Protein AF-A0A255T7F5-F1 (afdb_monomer)

Mean predicted aligned error: 4.37 Å

Structure (mmCIF, N/CA/C/O backbone):
data_AF-A0A255T7F5-F1
#
_entry.id   AF-A0A255T7F5-F1
#
loop_
_atom_site.group_PDB
_atom_site.id
_atom_site.type_symbol
_atom_site.label_atom_id
_atom_site.label_alt_id
_atom_site.label_comp_id
_atom_site.label_asym_id
_atom_site.label_entity_id
_atom_site.label_seq_id
_atom_site.pdbx_PDB_ins_code
_atom_site.Cartn_x
_atom_site.Cartn_y
_atom_site.Cartn_z
_atom_site.occupancy
_atom_site.B_iso_or_equiv
_atom_site.auth_seq_id
_atom_site.auth_comp_id
_atom_site.auth_asym_id
_atom_site.auth_atom_id
_atom_site.pdbx_PDB_model_num
ATOM 1 N N . MET A 1 1 ? -10.885 14.241 16.357 1.00 39.47 1 MET A N 1
ATOM 2 C CA . MET A 1 1 ? -9.468 14.161 15.937 1.00 39.47 1 MET A CA 1
ATOM 3 C C . MET A 1 1 ? -9.300 12.869 15.159 1.00 39.47 1 MET A C 1
ATOM 5 O O . MET A 1 1 ? -9.675 11.836 15.690 1.00 39.47 1 MET A O 1
ATOM 9 N N . SER A 1 2 ? -8.834 12.913 13.907 1.00 51.94 2 SER A N 1
ATOM 10 C CA . SER A 1 2 ? -8.539 11.681 13.161 1.00 51.94 2 SER A CA 1
ATOM 11 C C . SER A 1 2 ? -7.227 11.114 13.691 1.00 51.94 2 SER A C 1
ATOM 13 O O . SER A 1 2 ? -6.173 11.719 13.490 1.00 51.94 2 SER A O 1
ATOM 15 N N . SER A 1 3 ? -7.291 9.998 14.409 1.00 62.94 3 SER A N 1
ATOM 16 C CA . SER A 1 3 ? -6.114 9.275 14.883 1.00 62.94 3 SER A CA 1
ATOM 17 C C . SER A 1 3 ? -5.346 8.768 13.665 1.00 62.94 3 SER A C 1
ATOM 19 O O . SER A 1 3 ? -5.841 7.919 12.927 1.00 62.94 3 SER A O 1
ATOM 21 N N . LYS A 1 4 ? -4.161 9.325 13.401 1.00 77.31 4 LYS A N 1
ATOM 22 C CA . LYS A 1 4 ? -3.274 8.807 12.355 1.00 77.31 4 LYS A CA 1
ATOM 23 C C . LYS A 1 4 ? -2.837 7.401 12.773 1.00 77.31 4 LYS A C 1
ATOM 25 O O . LYS A 1 4 ? -2.143 7.258 13.772 1.00 77.31 4 LYS A O 1
ATOM 30 N N . LYS A 1 5 ? -3.299 6.383 12.044 1.00 85.75 5 LYS A N 1
ATOM 31 C CA . LYS A 1 5 ? -3.092 4.956 12.343 1.00 85.75 5 LYS A CA 1
ATOM 32 C C . LYS A 1 5 ? -1.677 4.454 12.014 1.00 85.75 5 LYS A C 1
ATOM 34 O O . LYS A 1 5 ? -1.206 3.508 12.629 1.00 85.75 5 LYS A O 1
ATOM 39 N N . TYR A 1 6 ? -1.024 5.103 11.057 1.00 91.12 6 TYR A N 1
ATOM 40 C CA . TYR A 1 6 ? 0.301 4.794 10.515 1.00 91.12 6 TYR A CA 1
ATOM 41 C C . TYR A 1 6 ? 1.223 6.022 10.554 1.00 91.12 6 TYR A C 1
ATOM 43 O O . TYR A 1 6 ? 0.774 7.162 10.364 1.00 91.12 6 TYR A O 1
ATOM 51 N N . ASN A 1 7 ? 2.517 5.790 10.732 1.00 91.81 7 ASN A N 1
ATOM 52 C CA . ASN A 1 7 ? 3.579 6.786 10.691 1.00 91.81 7 ASN A CA 1
ATOM 53 C C . ASN A 1 7 ? 4.254 6.823 9.319 1.00 91.81 7 ASN A C 1
ATOM 55 O O . ASN A 1 7 ? 4.189 5.876 8.541 1.00 91.81 7 ASN A O 1
ATOM 59 N N . LYS A 1 8 ? 4.914 7.942 9.005 1.00 92.00 8 LYS A N 1
ATOM 60 C CA . LYS A 1 8 ? 5.709 8.050 7.779 1.00 92.00 8 LYS A CA 1
ATOM 61 C C . LYS A 1 8 ? 6.905 7.100 7.877 1.00 92.00 8 LYS A C 1
ATOM 63 O O . LYS A 1 8 ? 7.666 7.193 8.832 1.00 92.00 8 LYS A O 1
ATOM 68 N N . GLY A 1 9 ? 7.084 6.256 6.868 1.00 92.00 9 GLY A N 1
ATOM 69 C CA . GLY A 1 9 ? 8.111 5.215 6.836 1.00 92.00 9 GLY A CA 1
ATOM 70 C C . GLY A 1 9 ? 7.603 3.823 7.206 1.00 92.00 9 GLY A C 1
ATOM 71 O O . GLY A 1 9 ? 8.287 2.864 6.869 1.00 92.00 9 GLY A O 1
ATOM 72 N N . ASP A 1 10 ? 6.411 3.696 7.802 1.00 94.81 10 ASP A N 1
ATOM 73 C CA . ASP A 1 10 ? 5.815 2.385 8.080 1.00 94.81 10 ASP A CA 1
ATOM 74 C C . ASP A 1 10 ? 5.629 1.608 6.778 1.00 94.81 10 ASP A C 1
ATOM 76 O O . ASP A 1 10 ? 5.107 2.149 5.795 1.00 94.81 10 ASP A O 1
ATOM 80 N N . GLN A 1 11 ? 6.016 0.337 6.777 1.00 95.62 11 GLN A N 1
ATOM 81 C CA . GLN A 1 11 ? 5.758 -0.540 5.648 1.00 95.62 11 GLN A CA 1
ATOM 82 C C . GLN A 1 11 ? 4.303 -1.004 5.703 1.00 95.62 11 GLN A C 1
ATOM 84 O O . GLN A 1 11 ? 3.823 -1.524 6.708 1.00 95.62 11 GLN A O 1
ATOM 89 N N . LEU A 1 12 ? 3.578 -0.782 4.615 1.00 95.06 12 LEU A N 1
ATOM 90 C CA . LEU A 1 12 ? 2.156 -1.045 4.49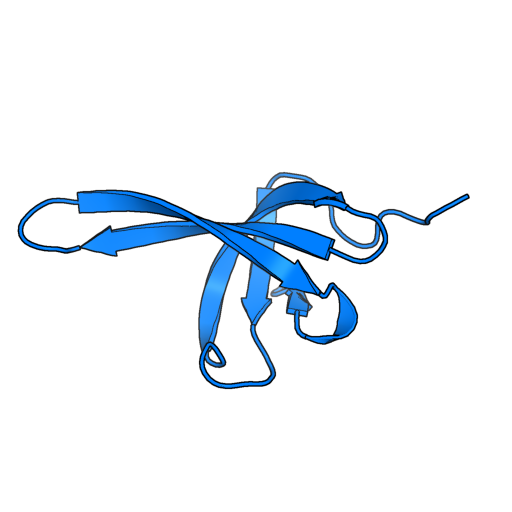5 1.00 95.06 12 LEU A CA 1
ATOM 91 C C . LEU A 1 12 ? 1.894 -2.009 3.338 1.00 95.06 12 LEU A C 1
ATOM 93 O O . LEU A 1 12 ? 2.534 -1.933 2.287 1.00 95.06 12 LEU A O 1
ATOM 97 N N . ILE A 1 13 ? 0.900 -2.874 3.518 1.00 95.12 13 ILE A N 1
ATOM 98 C CA . ILE A 1 13 ? 0.355 -3.740 2.474 1.00 95.12 13 ILE A CA 1
ATOM 99 C C . ILE A 1 13 ? -1.120 -3.427 2.249 1.00 95.12 13 ILE A C 1
ATOM 101 O O . ILE A 1 13 ? -1.896 -3.265 3.195 1.00 95.12 13 ILE A O 1
ATOM 105 N N . VAL A 1 14 ? -1.520 -3.351 0.984 1.00 94.81 14 VAL A N 1
ATOM 106 C CA . VAL A 1 14 ? -2.928 -3.265 0.597 1.00 94.81 14 VAL A CA 1
ATOM 107 C C . VAL A 1 14 ? -3.540 -4.659 0.712 1.00 94.81 14 VAL A C 1
ATOM 109 O O . VAL A 1 14 ? -3.082 -5.598 0.066 1.00 94.81 14 VAL A O 1
ATOM 112 N N . THR A 1 15 ? -4.575 -4.815 1.533 1.00 95.19 15 THR A N 1
ATOM 113 C CA . THR A 1 15 ? -5.161 -6.127 1.860 1.00 95.19 15 THR A CA 1
ATOM 114 C C . THR A 1 15 ? -6.476 -6.410 1.138 1.00 95.19 15 THR A C 1
ATOM 116 O O . THR A 1 15 ? -6.951 -7.543 1.166 1.00 95.19 15 THR A O 1
ATOM 119 N N . LYS A 1 16 ?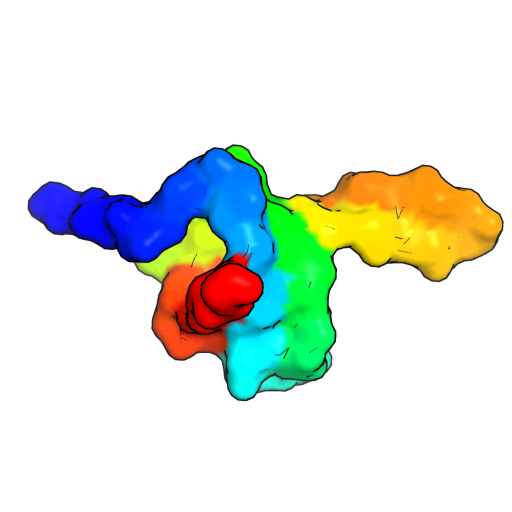 -7.089 -5.404 0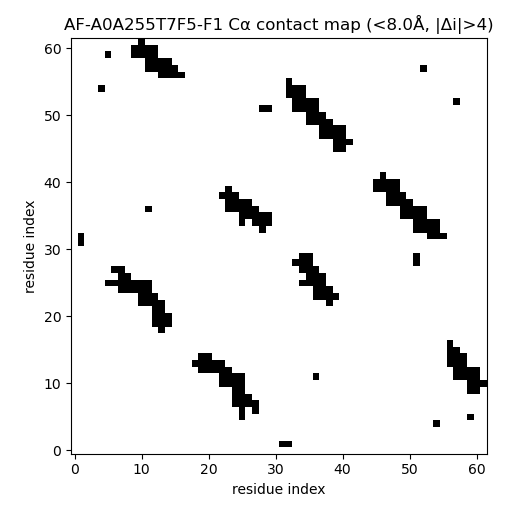.497 1.00 93.31 16 LYS A N 1
ATOM 120 C CA . LYS A 1 16 ? -8.408 -5.523 -0.148 1.00 93.31 16 LYS A CA 1
ATOM 121 C C . LYS A 1 16 ? -8.491 -4.761 -1.472 1.00 93.31 16 LYS A C 1
ATOM 123 O O . LYS A 1 16 ? -7.933 -3.673 -1.603 1.00 93.31 16 LYS A O 1
ATOM 128 N N . GLY A 1 17 ? -9.318 -5.271 -2.387 1.00 90.44 17 GLY A N 1
ATOM 129 C CA . GLY A 1 17 ? -9.609 -4.667 -3.694 1.00 90.44 17 GLY A CA 1
ATOM 130 C C . GLY A 1 17 ? -8.604 -5.054 -4.779 1.00 90.44 17 GLY A C 1
ATOM 131 O O . GLY A 1 17 ? -7.737 -5.891 -4.552 1.00 90.44 17 GLY A O 1
ATOM 132 N N . ASP A 1 18 ? -8.706 -4.412 -5.942 1.00 87.31 18 ASP A N 1
ATOM 133 C CA . ASP A 1 18 ? -7.915 -4.758 -7.140 1.00 87.31 18 ASP A CA 1
ATOM 134 C C . ASP A 1 18 ? -6.405 -4.538 -6.969 1.00 87.31 18 ASP A C 1
ATOM 136 O O . ASP A 1 18 ? -5.594 -5.080 -7.710 1.00 87.31 18 ASP A O 1
ATOM 140 N N . MET A 1 19 ? -6.026 -3.741 -5.970 1.00 86.12 19 MET A N 1
ATOM 141 C CA . MET A 1 19 ? -4.641 -3.433 -5.613 1.00 86.12 19 MET A CA 1
ATOM 142 C C . MET A 1 19 ? -4.123 -4.292 -4.447 1.00 86.12 19 MET A C 1
ATOM 144 O O . MET A 1 19 ? -3.075 -3.981 -3.882 1.00 86.12 19 MET A O 1
ATOM 148 N N . ALA A 1 20 ? -4.856 -5.334 -4.037 1.00 92.19 20 ALA A N 1
ATOM 149 C CA . ALA A 1 20 ? -4.427 -6.216 -2.958 1.00 92.19 20 ALA A CA 1
ATOM 150 C C . ALA A 1 20 ? -3.077 -6.877 -3.285 1.00 92.19 20 ALA A C 1
ATOM 152 O O . ALA A 1 20 ? -2.849 -7.346 -4.396 1.00 92.19 20 ALA A O 1
ATOM 153 N N . GLY A 1 21 ? -2.178 -6.904 -2.301 1.00 91.25 21 GLY A N 1
ATOM 154 C CA . GLY A 1 21 ? -0.813 -7.409 -2.448 1.00 91.25 21 GLY A CA 1
ATOM 155 C C . GLY A 1 21 ? 0.231 -6.340 -2.780 1.00 91.25 21 GLY A C 1
ATOM 156 O O . GLY A 1 21 ? 1.421 -6.627 -2.679 1.00 91.25 21 GLY A O 1
ATOM 157 N N . ILE A 1 22 ? -0.167 -5.103 -3.107 1.00 92.06 22 ILE A N 1
ATOM 158 C CA . ILE A 1 22 ? 0.797 -4.002 -3.254 1.00 92.06 22 ILE A CA 1
ATOM 159 C C . ILE A 1 22 ? 1.410 -3.679 -1.890 1.00 92.06 22 ILE A C 1
ATOM 161 O O 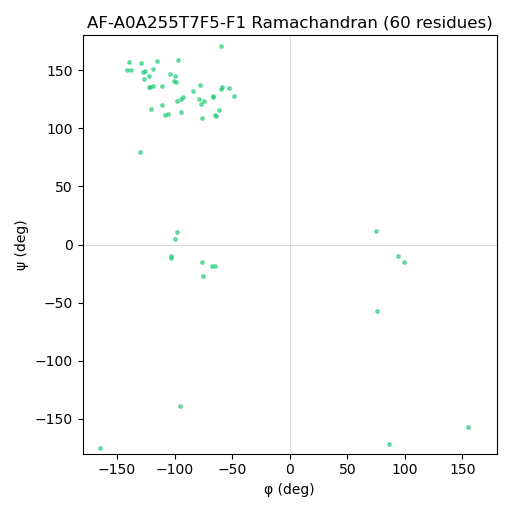. ILE A 1 22 ? 0.696 -3.403 -0.922 1.00 92.06 22 ILE A O 1
ATOM 165 N N . VAL A 1 23 ? 2.741 -3.671 -1.848 1.00 94.00 23 VAL A N 1
ATOM 166 C CA . VAL A 1 23 ? 3.544 -3.299 -0.681 1.00 94.00 23 VAL A CA 1
ATOM 167 C C . VAL A 1 23 ? 4.258 -1.984 -0.961 1.00 94.00 23 VAL A C 1
ATOM 169 O O . VAL A 1 23 ? 4.831 -1.787 -2.032 1.00 94.00 23 VAL A O 1
ATOM 172 N N . GLY A 1 24 ? 4.253 -1.088 0.016 1.00 94.88 24 GLY A N 1
ATOM 173 C CA . GLY A 1 24 ? 4.986 0.166 -0.060 1.00 94.88 24 GLY A CA 1
ATOM 174 C C . GLY A 1 24 ? 5.115 0.828 1.299 1.00 94.88 24 GLY A C 1
ATOM 175 O O . GLY A 1 24 ? 4.693 0.286 2.312 1.00 94.88 24 GLY A O 1
ATOM 176 N N . ASN A 1 25 ? 5.685 2.023 1.322 1.00 95.69 25 ASN A N 1
ATOM 177 C CA . ASN A 1 25 ? 5.898 2.774 2.550 1.00 95.69 25 ASN A CA 1
ATOM 178 C C . ASN A 1 25 ? 4.830 3.852 2.704 1.00 95.69 25 ASN A C 1
ATOM 180 O O . ASN A 1 25 ? 4.480 4.545 1.747 1.00 95.69 25 ASN A O 1
ATOM 184 N N . CYS A 1 26 ? 4.351 4.054 3.924 1.00 94.44 26 CYS A N 1
ATOM 185 C CA . CYS A 1 26 ? 3.528 5.196 4.271 1.00 94.44 26 CYS A CA 1
ATOM 186 C C . CYS A 1 26 ? 4.327 6.484 4.040 1.00 94.44 26 CYS A C 1
ATOM 188 O O . CYS A 1 26 ? 5.335 6.741 4.700 1.00 94.44 26 CYS A O 1
ATOM 190 N N . VAL A 1 27 ? 3.880 7.320 3.108 1.00 94.94 27 VAL A N 1
ATOM 191 C CA . VAL A 1 27 ? 4.509 8.624 2.834 1.00 94.94 27 VAL A CA 1
ATOM 192 C C . VAL A 1 27 ? 3.709 9.789 3.415 1.00 94.94 27 VAL A C 1
ATOM 194 O O . VAL A 1 27 ? 4.206 10.916 3.460 1.00 94.94 27 VAL A O 1
ATOM 197 N N . GLY A 1 28 ? 2.492 9.527 3.899 1.00 93.38 28 GLY A N 1
ATOM 198 C CA . GLY A 1 28 ? 1.624 10.508 4.538 1.00 93.38 28 GLY A CA 1
ATOM 199 C C . GLY A 1 28 ? 0.148 10.135 4.431 1.00 93.38 28 GLY A C 1
ATOM 200 O O . GLY A 1 28 ? -0.202 8.978 4.228 1.00 93.38 28 GLY A O 1
ATOM 201 N N . TYR A 1 29 ? -0.7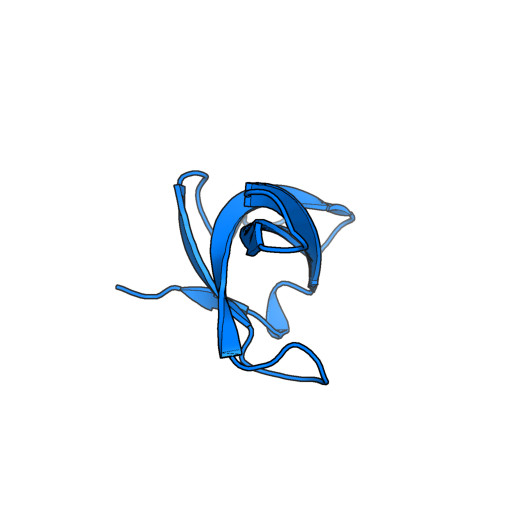19 11.138 4.538 1.00 92.12 29 TYR A N 1
ATOM 202 C CA . TYR A 1 29 ? -2.172 10.982 4.441 1.00 92.12 29 TYR A CA 1
ATOM 203 C C . TYR A 1 29 ? -2.725 11.792 3.269 1.00 92.12 29 TYR A C 1
ATOM 205 O O . TYR A 1 29 ? -2.127 12.788 2.845 1.00 92.12 29 TYR A O 1
ATOM 213 N N . GLY A 1 30 ? -3.834 11.315 2.712 1.00 86.50 30 GLY A N 1
ATOM 214 C CA . GLY A 1 30 ? -4.654 12.055 1.759 1.00 86.50 30 GLY A CA 1
ATOM 215 C C . GLY A 1 30 ? -5.800 12.760 2.477 1.00 86.50 30 GLY A C 1
ATOM 216 O O . GLY A 1 30 ? -5.615 13.292 3.572 1.00 86.50 30 GLY A O 1
ATOM 217 N N . ASP A 1 31 ? -6.980 12.728 1.859 1.00 87.38 31 ASP A N 1
ATOM 218 C CA . ASP A 1 31 ? -8.228 13.137 2.507 1.00 87.38 31 ASP A CA 1
ATOM 219 C C . ASP A 1 31 ? -8.514 12.287 3.757 1.00 87.38 31 ASP A C 1
ATOM 221 O O . ASP A 1 31 ? -7.873 11.263 4.011 1.00 87.38 31 ASP A O 1
ATOM 225 N N . ILE A 1 32 ? -9.522 12.697 4.527 1.00 85.38 32 ILE A N 1
ATOM 226 C CA . ILE A 1 32 ? -9.984 11.989 5.727 1.00 85.38 32 ILE A CA 1
ATOM 227 C C . ILE A 1 32 ? -10.176 10.491 5.428 1.00 85.38 32 ILE A C 1
ATOM 229 O O . ILE A 1 32 ? -10.853 10.125 4.468 1.00 85.38 32 ILE A O 1
ATOM 233 N N . GLY A 1 33 ? -9.564 9.635 6.254 1.00 87.81 33 GLY A N 1
ATOM 234 C CA . GLY A 1 33 ? -9.639 8.174 6.124 1.00 87.81 33 GLY A CA 1
ATOM 235 C C . GLY A 1 33 ? -8.798 7.575 4.992 1.00 87.81 33 GLY A C 1
ATOM 236 O O . GLY A 1 33 ? -8.982 6.411 4.657 1.00 87.81 33 GLY A O 1
ATOM 237 N N . LYS A 1 34 ? -7.888 8.333 4.363 1.00 92.38 34 LYS A N 1
ATOM 238 C CA . LYS A 1 34 ? -7.005 7.815 3.305 1.00 92.38 34 LYS A CA 1
ATOM 239 C C . LYS A 1 34 ? -5.529 7.974 3.663 1.00 92.38 34 LYS A C 1
ATOM 241 O O . LYS A 1 34 ? -5.082 9.045 4.079 1.00 92.38 34 LYS A O 1
ATOM 246 N N . VAL A 1 35 ? -4.748 6.929 3.416 1.00 93.62 35 VAL A N 1
ATOM 247 C CA . VAL A 1 35 ? -3.288 6.904 3.555 1.00 93.62 35 VAL A CA 1
ATOM 248 C C . VAL A 1 35 ? -2.620 6.966 2.181 1.00 93.62 35 VAL A C 1
ATOM 250 O O . VAL A 1 35 ? -3.153 6.464 1.190 1.00 93.62 35 VAL A O 1
ATOM 253 N N . LYS A 1 36 ? -1.452 7.606 2.107 1.00 95.06 36 LYS A N 1
ATOM 254 C CA . LYS A 1 36 ? -0.608 7.623 0.911 1.00 95.06 36 LYS A CA 1
ATOM 255 C C . LYS A 1 36 ? 0.492 6.581 1.043 1.00 95.06 36 LYS A C 1
ATOM 257 O O . LYS A 1 36 ? 1.290 6.649 1.978 1.00 95.06 36 LYS A O 1
ATOM 262 N N . ILE A 1 37 ? 0.557 5.667 0.084 1.00 94.31 37 ILE A N 1
ATOM 263 C CA . ILE A 1 37 ? 1.559 4.605 0.003 1.00 94.31 37 ILE A CA 1
ATOM 264 C C . ILE A 1 37 ? 2.474 4.903 -1.180 1.00 94.31 37 ILE A C 1
ATOM 266 O O . ILE A 1 37 ? 2.011 4.996 -2.315 1.00 94.31 37 ILE A O 1
ATOM 270 N N . GLY A 1 38 ? 3.764 5.072 -0.910 1.00 94.69 38 GLY A N 1
ATOM 271 C CA . GLY A 1 38 ? 4.806 5.159 -1.924 1.00 94.69 38 GLY A CA 1
ATOM 272 C C . GLY A 1 38 ? 5.406 3.783 -2.186 1.00 94.69 38 GLY A C 1
ATOM 273 O O . GLY A 1 38 ? 5.845 3.120 -1.249 1.00 94.69 38 GLY A O 1
ATOM 274 N N . PHE A 1 39 ? 5.455 3.354 -3.439 1.00 92.12 39 PHE A N 1
ATOM 275 C CA . PHE A 1 39 ? 6.077 2.093 -3.84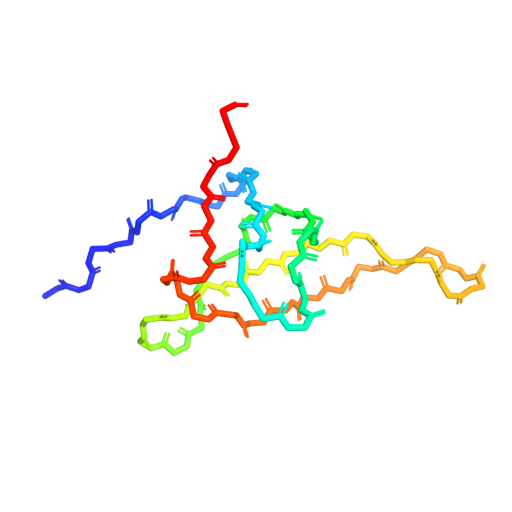3 1.00 92.12 39 PHE A CA 1
ATOM 276 C C . PHE A 1 39 ? 6.852 2.293 -5.142 1.00 92.12 39 PHE A C 1
ATOM 278 O O . PHE A 1 39 ? 6.618 3.242 -5.896 1.00 92.12 39 PHE A O 1
ATOM 285 N N . ARG A 1 40 ? 7.822 1.410 -5.371 1.00 91.19 40 ARG A N 1
ATOM 286 C CA . ARG A 1 40 ? 8.603 1.408 -6.605 1.00 91.19 40 ARG A CA 1
ATOM 287 C C . ARG A 1 40 ? 7.837 0.641 -7.667 1.00 91.19 40 ARG A C 1
ATOM 289 O O . ARG A 1 40 ? 7.358 -0.461 -7.407 1.00 91.19 40 ARG A O 1
ATOM 296 N N . LEU A 1 41 ? 7.733 1.233 -8.845 1.00 87.25 41 LEU A N 1
ATOM 297 C CA . LEU A 1 41 ? 7.130 0.623 -10.016 1.00 87.25 41 LEU A CA 1
ATOM 298 C C . LEU A 1 41 ? 8.169 0.619 -11.138 1.00 87.25 41 LEU A C 1
ATOM 300 O O . LEU A 1 41 ? 8.858 1.613 -11.346 1.00 87.25 41 LEU A O 1
ATOM 304 N N . VAL A 1 42 ? 8.283 -0.498 -11.851 1.00 86.00 42 VAL A N 1
ATOM 305 C CA . VAL A 1 42 ? 9.177 -0.621 -13.006 1.00 86.00 42 VAL A CA 1
ATOM 306 C C . VAL A 1 42 ? 8.318 -0.662 -14.262 1.00 86.00 42 VAL A C 1
ATOM 308 O O . VAL A 1 42 ? 7.584 -1.625 -14.479 1.00 86.00 42 VAL A O 1
ATOM 311 N N . VAL A 1 43 ? 8.393 0.391 -15.077 1.00 82.00 43 VAL A N 1
ATOM 312 C CA . VAL A 1 43 ? 7.720 0.474 -16.385 1.00 82.00 43 VAL A CA 1
ATOM 313 C C . VAL A 1 43 ? 8.755 0.915 -17.411 1.00 82.00 43 VAL A C 1
ATOM 315 O O . VAL A 1 43 ? 8.867 2.094 -17.732 1.00 82.00 43 VAL A O 1
ATOM 318 N N . GLY A 1 44 ? 9.579 -0.030 -17.864 1.00 89.25 44 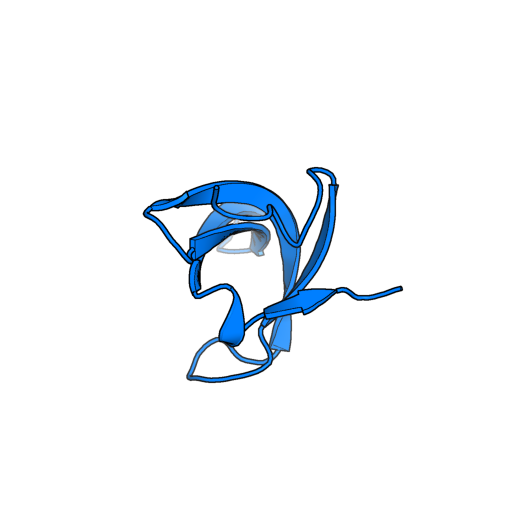GLY A N 1
ATOM 319 C CA . GLY A 1 44 ? 10.798 0.272 -18.623 1.00 89.25 44 GLY A CA 1
ATOM 320 C C . GLY A 1 44 ? 11.915 0.791 -17.714 1.00 89.25 44 GLY A C 1
ATOM 321 O O . GLY A 1 44 ? 12.947 0.138 -17.608 1.00 89.25 44 GLY A O 1
ATOM 322 N N . ASP A 1 45 ? 11.648 1.877 -16.984 1.00 86.44 45 ASP A N 1
ATOM 323 C CA . ASP A 1 45 ? 12.526 2.475 -15.973 1.00 86.44 45 ASP A CA 1
ATOM 324 C C . ASP A 1 45 ? 11.910 2.395 -14.560 1.00 86.44 45 ASP A C 1
ATOM 326 O O . ASP A 1 45 ? 10.692 2.253 -14.400 1.00 86.44 45 ASP A O 1
ATOM 330 N N . GLU A 1 46 ? 12.7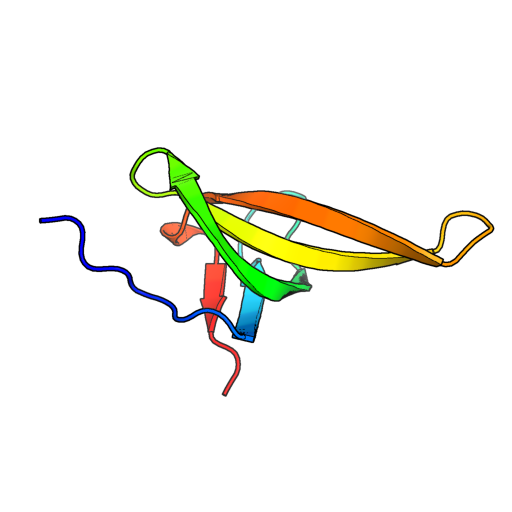49 2.473 -13.517 1.00 87.06 46 GLU A N 1
ATOM 331 C CA . GLU A 1 46 ? 12.293 2.526 -12.118 1.00 87.06 46 GLU A CA 1
ATOM 332 C C . GLU A 1 46 ? 11.726 3.918 -11.801 1.00 87.06 46 GLU A C 1
ATOM 334 O O . GLU A 1 46 ? 12.415 4.932 -11.924 1.00 87.06 46 GLU A O 1
ATOM 339 N N . CYS A 1 47 ? 10.473 3.974 -11.348 1.00 89.31 47 CYS A N 1
ATOM 340 C CA . CYS A 1 47 ? 9.834 5.197 -10.881 1.00 89.31 47 CYS A CA 1
ATOM 341 C C . CYS A 1 47 ? 9.199 5.014 -9.496 1.00 89.31 47 CYS A C 1
ATOM 343 O O . CYS A 1 47 ? 8.865 3.908 -9.060 1.00 89.31 47 CYS A O 1
ATOM 345 N N . LEU A 1 48 ? 9.035 6.129 -8.781 1.00 89.81 48 LEU A N 1
ATOM 346 C CA . LEU A 1 48 ? 8.322 6.155 -7.509 1.00 89.81 48 LEU A CA 1
ATOM 347 C C . LEU A 1 48 ? 6.864 6.547 -7.760 1.00 89.81 48 LEU A C 1
ATOM 349 O O . LEU A 1 48 ? 6.580 7.683 -8.141 1.00 89.81 48 LEU A O 1
ATOM 353 N N . ALA A 1 49 ? 5.943 5.622 -7.508 1.00 91.56 49 ALA A N 1
ATOM 354 C CA . ALA A 1 49 ? 4.511 5.870 -7.585 1.00 91.56 49 ALA A CA 1
ATOM 355 C C . ALA A 1 49 ? 3.936 6.108 -6.183 1.00 91.56 49 ALA A C 1
ATOM 357 O O . ALA A 1 49 ? 4.367 5.495 -5.205 1.00 91.56 49 ALA A O 1
ATOM 358 N N . VAL A 1 50 ? 2.943 6.996 -6.082 1.00 93.69 50 VAL A N 1
ATOM 359 C CA . VAL A 1 50 ? 2.215 7.259 -4.834 1.00 93.69 50 VAL A CA 1
ATOM 360 C C . VAL A 1 50 ? 0.737 6.970 -5.046 1.00 93.69 50 VAL A C 1
ATOM 362 O O . VAL A 1 50 ? 0.067 7.651 -5.820 1.00 93.69 50 VAL A O 1
ATOM 365 N N . LEU A 1 51 ? 0.216 5.984 -4.322 1.00 91.75 51 LEU A N 1
ATOM 366 C CA . LEU A 1 51 ? -1.205 5.656 -4.291 1.00 91.75 51 LEU A CA 1
ATOM 367 C C . LEU A 1 51 ? -1.860 6.266 -3.056 1.00 91.75 51 LEU A C 1
ATOM 369 O O . LEU A 1 51 ? -1.294 6.237 -1.967 1.00 91.75 51 LEU A O 1
ATOM 373 N N . THR A 1 52 ? -3.073 6.791 -3.215 1.00 94.44 52 THR A N 1
ATOM 374 C CA . THR A 1 52 ? -3.911 7.228 -2.091 1.00 94.44 52 THR A CA 1
ATOM 375 C C . THR A 1 52 ? -5.024 6.204 -1.899 1.00 94.44 52 THR A C 1
ATOM 377 O O . THR A 1 52 ? -5.885 6.073 -2.766 1.00 94.44 52 THR A O 1
ATOM 380 N N . ILE A 1 53 ? -5.002 5.470 -0.787 1.00 92.25 53 ILE A N 1
ATOM 381 C CA . ILE A 1 53 ? -5.899 4.335 -0.523 1.00 92.25 53 ILE A CA 1
ATOM 382 C C . ILE A 1 53 ? -6.603 4.532 0.829 1.00 92.25 53 ILE A C 1
ATOM 384 O O . ILE A 1 53 ? -5.982 5.044 1.760 1.00 92.25 53 ILE A O 1
ATOM 388 N N . PRO A 1 54 ? -7.886 4.152 0.962 1.00 93.00 54 PRO A N 1
ATOM 389 C CA . PRO A 1 54 ? -8.577 4.110 2.250 1.00 93.00 54 PRO A CA 1
ATOM 390 C C . PRO A 1 54 ? -7.822 3.294 3.312 1.00 93.00 54 PRO A C 1
ATOM 392 O O . PRO A 1 54 ? -7.334 2.199 3.036 1.00 93.00 54 PRO A O 1
ATOM 395 N N . ASP A 1 55 ? -7.706 3.819 4.528 1.00 91.00 55 ASP A N 1
ATOM 396 C CA . ASP A 1 55 ? -6.897 3.230 5.602 1.00 91.00 55 ASP A CA 1
ATOM 397 C C . ASP A 1 55 ? -7.435 1.888 6.142 1.00 91.00 55 ASP A C 1
ATOM 399 O O . ASP A 1 55 ? -6.674 1.115 6.737 1.00 91.00 55 ASP A O 1
ATOM 403 N N . ASP A 1 56 ? -8.710 1.584 5.884 1.00 92.44 56 ASP A N 1
ATOM 404 C CA . ASP A 1 56 ? -9.398 0.318 6.169 1.00 92.44 56 ASP A CA 1
ATOM 405 C C . ASP A 1 56 ? -9.041 -0.820 5.192 1.00 92.44 56 ASP A C 1
ATOM 407 O O . ASP A 1 56 ? -9.298 -1.996 5.476 1.00 92.44 56 ASP A O 1
ATOM 411 N N . LYS A 1 57 ? -8.431 -0.484 4.049 1.00 93.81 57 LYS A N 1
ATOM 412 C CA . LYS A 1 57 ? -7.946 -1.437 3.033 1.00 93.81 57 LYS A CA 1
ATOM 413 C C . LYS A 1 57 ? -6.449 -1.707 3.125 1.00 93.81 57 LYS A C 1
ATOM 415 O O . LYS A 1 57 ? -5.892 -2.387 2.265 1.00 93.81 57 LYS A O 1
ATOM 420 N N . VAL A 1 58 ? -5.795 -1.156 4.140 1.00 93.62 58 VAL A N 1
ATOM 421 C CA . VAL A 1 58 ? -4.345 -1.205 4.313 1.00 93.62 58 VAL A CA 1
ATOM 422 C C . VAL A 1 58 ? -4.025 -1.776 5.689 1.00 93.62 58 VAL A C 1
ATOM 424 O O . VAL A 1 58 ? -4.802 -1.642 6.636 1.00 93.62 58 VAL A O 1
ATOM 427 N N . SER A 1 59 ? -2.898 -2.464 5.812 1.00 94.38 59 SER A N 1
ATOM 428 C CA . SER A 1 59 ? -2.395 -2.989 7.083 1.00 94.38 59 SER A CA 1
ATOM 42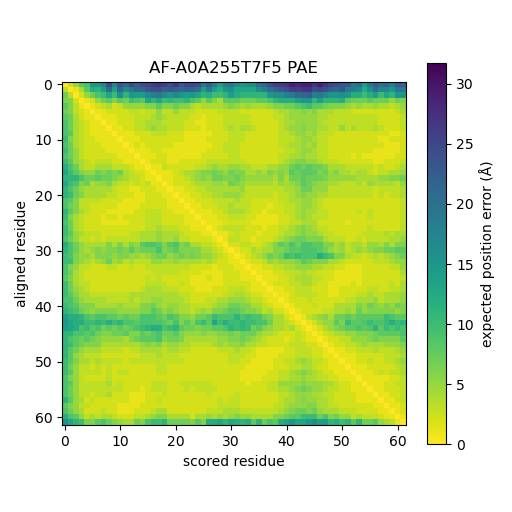9 C C . SER A 1 59 ? -0.892 -2.771 7.195 1.00 94.38 59 SER A C 1
ATOM 431 O O . SER A 1 59 ? -0.200 -2.710 6.181 1.00 94.38 59 SER A O 1
ATOM 433 N N . ILE A 1 60 ? -0.406 -2.618 8.427 1.00 93.38 60 ILE A N 1
ATOM 434 C CA . ILE A 1 60 ? 1.022 -2.473 8.711 1.00 93.38 60 ILE A CA 1
ATOM 435 C C . ILE A 1 60 ? 1.711 -3.835 8.640 1.00 93.38 60 ILE A C 1
ATOM 437 O O . ILE A 1 60 ? 1.165 -4.832 9.117 1.00 93.38 60 ILE A O 1
ATOM 441 N N . ILE A 1 61 ? 2.885 -3.867 8.017 1.00 88.81 61 ILE A N 1
ATOM 442 C CA . ILE A 1 61 ? 3.790 -5.013 8.025 1.00 88.81 61 ILE A CA 1
ATOM 443 C C . ILE A 1 61 ? 4.797 -4.770 9.164 1.00 88.81 61 ILE A C 1
ATOM 445 O O . ILE A 1 61 ? 5.376 -3.681 9.190 1.00 88.81 61 ILE A O 1
ATOM 449 N N . PRO A 1 62 ? 4.955 -5.712 10.115 1.00 76.38 62 PRO A N 1
ATOM 450 C CA . PRO A 1 62 ? 5.927 -5.604 11.205 1.00 76.38 62 PRO A CA 1
ATOM 451 C C . PRO A 1 62 ? 7.379 -5.537 10.730 1.00 76.38 62 PRO A C 1
ATOM 453 O O . PRO A 1 62 ? 7.693 -6.186 9.705 1.00 76.38 62 PRO A O 1
#

Sequence (62 aa):
MSSKKYNKGDQLIVTKGDMAGIVGNCVGYGDIGKVKIGFRLVVGDECLAVLTIPDDKVSIIP

pLDDT: mean 89.12, std 9.64, range [39.47, 95.69]

Secondary structure (DSSP, 8-state):
-----S-TT-EEEE-SSTTTT-EEEEEEE-STTEEEEEEEEEESEEEEEEEEEEGGGEEE--

Solvent-accessible surface area (backbone atoms only — not comparable to full-atom values): 3722 Å² total; per-residue (Å²): 132,88,80,77,90,72,54,74,66,42,42,32,34,27,74,51,69,98,57,44,74,46,63,27,29,26,70,47,67,58,62,94,68,24,33,23,35,35,31,82,44,78,74,100,50,85,41,82,45,75,48,78,41,51,51,89,35,44,44,79,55,136

Foldseek 3Di:
DQPPPDDFQFWKAQCDDPRHGDIFTFHAADPRQWTWGWDWDCDVHIDIDIDIGGPVRMDTDD

Radius of gyration: 11.44 Å; Cα contacts (8 Å, |Δi|>4): 120; chains: 1; bounding box: 22×22×35 Å

Nearest PDB structures (foldseek):
  7nwt-assembly1_U  TM=6.997E-01  e=1.838E-03  Escherichia coli
  8cam-assembly1_t  TM=6.872E-01  e=4.591E-03  Escherichia coli BW25113
  8cgd-assembly1_t  TM=6.907E-01  e=5.771E-03  Escherichia coli BW25113
  7xn7-assembly1_W  TM=7.445E-01  e=3.400E-02  Komagataella phaffii
  4v6x-assembly1_CM  TM=7.322E-01  e=4.793E-02  Homo sapiens